Protein AF-A0A433QXX7-F1 (afdb_monomer_lite)

Structure (mmCIF, N/CA/C/O backbone):
data_AF-A0A433QXX7-F1
#
_entry.id   AF-A0A433QXX7-F1
#
loop_
_atom_site.group_PDB
_atom_site.id
_atom_site.type_symbol
_atom_site.label_atom_id
_atom_site.label_alt_id
_atom_site.label_comp_id
_atom_site.label_asym_id
_atom_site.label_entity_id
_atom_site.label_seq_id
_atom_site.pdbx_PDB_ins_code
_atom_site.Cartn_x
_atom_site.Cartn_y
_atom_site.Cartn_z
_atom_site.occupancy
_atom_site.B_iso_or_equiv
_atom_site.auth_seq_id
_atom_site.auth_comp_id
_atom_site.auth_asym_id
_atom_site.auth_atom_id
_atom_site.pdbx_PDB_model_num
ATOM 1 N N . MET A 1 1 ? -5.636 18.207 8.999 1.00 47.56 1 MET A N 1
ATOM 2 C CA . MET A 1 1 ? -6.055 16.791 9.077 1.00 47.56 1 MET A CA 1
ATOM 3 C C . MET A 1 1 ? -5.332 15.996 10.177 1.00 47.56 1 MET A C 1
ATOM 5 O O . MET A 1 1 ? -5.899 15.039 10.666 1.00 47.56 1 MET A O 1
ATOM 9 N N . VAL A 1 2 ? -4.134 16.392 10.639 1.00 36.91 2 VAL A N 1
ATOM 10 C CA . VAL A 1 2 ? -3.389 15.651 11.690 1.00 36.91 2 VAL A CA 1
ATOM 11 C C . VAL A 1 2 ? -3.788 16.034 13.131 1.00 36.91 2 VAL A C 1
ATOM 13 O O . VAL A 1 2 ? -3.535 15.276 14.056 1.00 36.91 2 VAL A O 1
ATOM 16 N N . GLU A 1 3 ? -4.455 17.170 13.348 1.00 38.91 3 GLU A N 1
ATOM 17 C CA . GLU A 1 3 ? -4.686 17.689 14.711 1.00 38.91 3 GLU A CA 1
ATOM 18 C C . GLU A 1 3 ? -5.950 17.171 15.416 1.00 38.91 3 GLU A C 1
ATOM 20 O O . GLU A 1 3 ? -6.045 17.297 16.630 1.00 38.91 3 GLU A O 1
ATOM 25 N N . ARG A 1 4 ? -6.907 16.549 14.711 1.00 45.91 4 ARG A N 1
ATOM 26 C CA . ARG A 1 4 ? -8.175 16.092 15.327 1.00 45.91 4 ARG A CA 1
ATOM 27 C C . ARG A 1 4 ? -8.132 14.691 15.937 1.00 45.91 4 ARG A C 1
ATOM 29 O O . ARG A 1 4 ? -9.049 14.323 16.653 1.00 45.91 4 ARG A O 1
ATOM 36 N N . VAL A 1 5 ? -7.055 13.940 15.718 1.00 47.44 5 VAL A N 1
ATOM 37 C CA . VAL A 1 5 ? -6.881 12.589 16.288 1.00 47.44 5 VAL A CA 1
ATOM 38 C C . VAL A 1 5 ? -6.444 12.642 17.767 1.00 47.44 5 VAL A C 1
ATOM 40 O O . VAL A 1 5 ? -6.391 11.621 18.440 1.00 47.44 5 VAL A O 1
ATOM 43 N N . LEU A 1 6 ? -6.148 13.827 18.315 1.00 44.09 6 LEU A N 1
ATOM 44 C CA . LEU A 1 6 ? -5.537 13.967 19.644 1.00 44.09 6 LEU A CA 1
ATOM 45 C C . LEU A 1 6 ? -6.517 13.933 20.831 1.00 44.09 6 LEU A C 1
ATOM 47 O O . LEU A 1 6 ? -6.056 13.858 21.968 1.00 44.09 6 LEU A O 1
ATOM 51 N N . GLU A 1 7 ? -7.835 13.948 20.609 1.00 51.97 7 GLU A N 1
ATOM 52 C CA . GLU A 1 7 ? -8.819 13.907 21.709 1.00 51.97 7 GLU A CA 1
ATOM 53 C C . GLU A 1 7 ? -9.201 12.476 22.146 1.00 51.97 7 GLU A C 1
ATOM 55 O O . GLU A 1 7 ? -9.733 12.299 23.238 1.00 51.97 7 GLU A O 1
ATOM 60 N N . ASN A 1 8 ? -8.833 11.442 21.374 1.00 47.50 8 ASN A N 1
ATOM 61 C CA . ASN A 1 8 ? -8.987 10.027 21.738 1.00 47.50 8 ASN A CA 1
ATOM 62 C C . ASN A 1 8 ? -7.603 9.380 21.958 1.00 47.50 8 ASN A C 1
ATOM 64 O O . ASN A 1 8 ? -7.016 8.777 21.062 1.00 47.50 8 ASN A O 1
ATOM 68 N N . GLN A 1 9 ? -7.067 9.506 23.177 1.00 52.12 9 GLN A N 1
ATOM 69 C CA . GLN A 1 9 ? -5.694 9.142 23.588 1.00 52.12 9 GLN A CA 1
ATOM 70 C C . GLN A 1 9 ? -5.251 7.667 23.395 1.00 52.12 9 GLN A C 1
ATOM 72 O O . GLN A 1 9 ? -4.141 7.322 23.797 1.00 52.12 9 GLN A O 1
ATOM 77 N N . LEU A 1 10 ? -6.057 6.785 22.791 1.00 56.94 10 LEU A N 1
ATOM 78 C CA . LEU A 1 10 ? -5.746 5.351 22.643 1.00 56.94 10 LEU A CA 1
ATOM 79 C C . LEU A 1 10 ? -5.717 4.838 21.195 1.00 56.94 10 LEU A C 1
ATOM 81 O O . LEU A 1 10 ? -5.359 3.681 20.971 1.00 56.94 10 LEU A O 1
ATOM 85 N N . ALA A 1 11 ? -6.061 5.663 20.206 1.00 63.34 11 ALA A N 1
ATOM 86 C CA . ALA A 1 11 ? -6.162 5.217 18.822 1.00 63.34 11 ALA A CA 1
ATOM 87 C C . ALA A 1 11 ? -4.837 5.454 18.066 1.00 63.34 11 ALA A C 1
ATOM 89 O O . ALA A 1 11 ? -4.513 6.572 17.665 1.00 63.34 11 ALA A O 1
ATOM 90 N N . LEU A 1 12 ? -4.037 4.395 17.892 1.00 77.12 12 LEU A N 1
ATOM 91 C CA . LEU A 1 12 ? -2.769 4.448 17.157 1.00 77.12 12 LEU A CA 1
ATOM 92 C C . LEU A 1 12 ? -2.980 4.065 15.686 1.00 77.12 12 LEU A C 1
ATOM 94 O O . LEU A 1 12 ? -3.313 2.922 15.383 1.00 77.12 12 LEU A O 1
ATOM 98 N N . VAL A 1 13 ? -2.716 4.997 14.766 1.00 82.81 13 VAL A N 1
ATOM 99 C CA . VAL A 1 13 ? -2.573 4.683 13.334 1.00 82.81 13 VAL A CA 1
ATOM 100 C C . VAL A 1 13 ? -1.115 4.373 13.033 1.00 82.81 13 VAL A C 1
ATOM 102 O O . VAL A 1 13 ? -0.235 5.187 13.323 1.00 82.81 13 VAL A O 1
ATOM 105 N N . ILE A 1 14 ? -0.866 3.235 12.389 1.00 87.94 14 ILE A N 1
ATOM 106 C CA . ILE A 1 14 ? 0.451 2.870 11.865 1.00 87.94 14 ILE A CA 1
ATOM 107 C C . ILE A 1 14 ? 0.378 2.872 10.341 1.00 87.94 14 ILE A C 1
ATOM 109 O O . ILE A 1 14 ? -0.516 2.272 9.749 1.00 87.94 14 ILE A O 1
ATOM 113 N N . TYR A 1 15 ? 1.329 3.549 9.704 1.00 90.44 15 TYR A N 1
ATOM 114 C CA . TYR A 1 15 ? 1.433 3.611 8.250 1.00 90.44 15 TYR A CA 1
ATOM 115 C C . TYR A 1 15 ? 2.612 2.762 7.790 1.00 90.44 15 TYR A C 1
ATOM 117 O O . TYR A 1 15 ? 3.753 3.050 8.153 1.00 90.44 15 TYR A O 1
ATOM 125 N N . TYR A 1 16 ? 2.333 1.765 6.955 1.00 94.19 16 TYR A N 1
ATOM 126 C CA . TYR A 1 16 ? 3.345 0.956 6.284 1.00 94.19 16 TYR A CA 1
ATOM 127 C C . TYR A 1 16 ? 3.474 1.397 4.829 1.00 94.19 16 TYR A C 1
ATOM 129 O O . TYR A 1 16 ? 2.492 1.419 4.085 1.00 94.19 16 TYR A O 1
ATOM 137 N N . CYS A 1 17 ? 4.688 1.744 4.417 1.00 95.06 17 CYS A N 1
ATOM 138 C CA . CYS A 1 17 ? 4.998 2.133 3.048 1.00 95.06 17 CYS A CA 1
ATOM 139 C C . CYS A 1 17 ? 5.834 1.041 2.387 1.00 95.06 17 CYS A C 1
ATOM 141 O O . CYS A 1 17 ? 6.902 0.700 2.885 1.00 95.06 17 CYS A O 1
ATOM 143 N N . PHE A 1 18 ? 5.349 0.517 1.262 1.00 96.88 18 PHE A N 1
ATOM 144 C CA . PHE A 1 18 ? 6.007 -0.536 0.492 1.00 96.88 18 PHE A CA 1
ATOM 145 C C . PHE A 1 18 ? 6.534 0.046 -0.825 1.00 96.88 18 PHE A C 1
ATOM 147 O O . PHE A 1 18 ? 5.727 0.316 -1.721 1.00 96.88 18 PHE A O 1
ATOM 154 N N . PRO A 1 19 ? 7.852 0.269 -0.957 1.00 96.88 19 PRO A N 1
ATOM 155 C CA . PRO A 1 19 ? 8.447 0.708 -2.212 1.00 96.88 19 PRO A CA 1
ATOM 156 C C . PRO A 1 19 ? 8.196 -0.311 -3.330 1.00 96.88 19 PRO A C 1
ATOM 158 O O . PRO A 1 19 ? 8.207 -1.521 -3.095 1.00 96.88 19 PRO A O 1
ATOM 161 N N . CYS A 1 20 ? 7.999 0.166 -4.561 1.00 96.19 20 CYS A N 1
ATOM 162 C CA . CYS A 1 20 ? 7.820 -0.686 -5.735 1.00 96.19 20 CYS A CA 1
ATOM 163 C C . CYS A 1 20 ? 8.287 0.038 -7.001 1.00 96.19 20 CYS A C 1
ATOM 165 O O . CYS A 1 20 ? 7.885 1.169 -7.258 1.00 96.19 20 CYS A O 1
ATOM 167 N N . ASN A 1 21 ? 9.095 -0.626 -7.831 1.00 96.12 21 ASN A N 1
ATOM 168 C CA . ASN A 1 21 ? 9.668 -0.008 -9.032 1.00 96.12 21 ASN A CA 1
ATOM 169 C C . ASN A 1 21 ? 8.898 -0.313 -10.332 1.00 96.12 21 ASN A C 1
ATOM 171 O O . ASN A 1 21 ? 9.359 0.010 -11.423 1.00 96.12 21 ASN A O 1
ATOM 175 N N . LYS A 1 22 ? 7.729 -0.960 -10.255 1.00 92.31 22 LYS A N 1
ATOM 176 C CA . LYS A 1 22 ? 6.978 -1.414 -11.444 1.00 92.31 22 LYS A CA 1
ATOM 177 C C . LYS A 1 22 ? 6.242 -0.296 -12.186 1.00 92.31 22 LYS A C 1
ATOM 179 O O . LYS A 1 22 ? 5.720 -0.526 -13.273 1.00 92.31 22 LYS A O 1
ATOM 184 N N . PHE A 1 23 ? 6.207 0.911 -11.628 1.00 92.94 23 PHE A N 1
ATOM 185 C CA . PHE A 1 23 ? 5.431 2.030 -12.155 1.00 92.94 23 PHE A CA 1
ATOM 186 C C . PHE A 1 23 ? 6.362 3.148 -12.624 1.00 92.94 23 PHE A C 1
ATOM 188 O O . PHE A 1 23 ? 6.791 3.991 -11.837 1.00 92.94 23 PHE A O 1
ATOM 195 N N . GLY A 1 24 ? 6.702 3.127 -13.916 1.00 90.88 24 GLY A N 1
ATOM 196 C CA . GLY A 1 24 ? 7.531 4.158 -14.549 1.00 90.88 24 GLY A CA 1
ATOM 197 C C . GLY A 1 24 ? 8.997 4.178 -14.106 1.00 90.88 24 GLY A C 1
ATOM 198 O O . GLY A 1 24 ? 9.680 5.157 -14.374 1.00 90.88 24 GLY A O 1
ATOM 199 N N . ASN A 1 25 ? 9.490 3.128 -13.437 1.00 91.56 25 ASN A N 1
ATOM 200 C CA . ASN A 1 25 ? 10.819 3.095 -12.815 1.00 91.56 25 ASN A CA 1
ATOM 201 C C . ASN A 1 25 ? 11.058 4.241 -11.806 1.00 91.56 25 ASN A C 1
ATOM 203 O O . ASN A 1 25 ? 12.164 4.771 -11.715 1.00 91.56 25 ASN A O 1
ATOM 207 N N . HIS A 1 26 ? 10.017 4.658 -11.076 1.00 91.06 26 HIS A N 1
ATOM 208 C CA . HIS A 1 26 ? 10.096 5.769 -10.118 1.00 91.06 26 HIS A CA 1
ATOM 209 C C . HIS A 1 26 ? 10.743 5.401 -8.768 1.00 91.06 26 HIS A C 1
ATOM 211 O O . HIS A 1 26 ? 10.910 6.285 -7.937 1.00 91.06 26 HIS A O 1
ATOM 217 N N . GLU A 1 27 ? 11.124 4.139 -8.551 1.00 93.38 27 GLU A N 1
ATOM 218 C CA . GLU A 1 27 ? 11.771 3.664 -7.319 1.00 93.38 27 GLU A CA 1
ATOM 219 C C . GLU A 1 27 ? 12.979 2.739 -7.620 1.00 93.38 27 GLU A C 1
ATOM 221 O O . GLU A 1 27 ? 13.006 1.557 -7.238 1.00 93.38 27 GLU A O 1
ATOM 226 N N . PRO A 1 28 ? 13.976 3.223 -8.392 1.00 95.44 28 PRO A N 1
ATOM 227 C CA . PRO A 1 28 ? 15.042 2.376 -8.924 1.00 95.44 28 PRO A CA 1
ATOM 228 C C . PRO A 1 28 ? 16.050 1.929 -7.860 1.00 95.44 28 PRO A C 1
ATOM 230 O O . PRO A 1 28 ? 16.681 0.888 -8.041 1.00 95.44 28 PRO A O 1
ATOM 233 N N . GLY A 1 29 ? 16.177 2.677 -6.761 1.00 95.88 29 GLY A N 1
ATOM 234 C CA . GLY A 1 29 ? 17.196 2.455 -5.737 1.00 95.88 29 GLY A CA 1
ATOM 235 C C . GLY A 1 29 ? 17.041 1.158 -4.936 1.00 95.88 29 GLY A C 1
ATOM 236 O O . GLY A 1 29 ? 16.010 0.473 -4.989 1.00 95.88 29 GLY A O 1
ATOM 237 N N . SER A 1 30 ? 18.086 0.808 -4.190 1.00 97.25 30 SER A N 1
ATOM 238 C CA . SER A 1 30 ? 18.083 -0.281 -3.206 1.00 97.25 30 SER A CA 1
ATOM 239 C C . SER A 1 30 ? 17.284 0.089 -1.948 1.00 97.25 30 SER A C 1
ATOM 241 O O . SER A 1 30 ? 16.965 1.257 -1.718 1.00 97.25 30 SER A O 1
ATOM 243 N N . ASN A 1 31 ? 16.979 -0.894 -1.095 1.00 96.75 31 ASN A N 1
ATOM 244 C CA . ASN A 1 31 ? 16.278 -0.644 0.172 1.00 96.75 31 ASN A CA 1
ATOM 245 C C . ASN A 1 31 ? 17.043 0.360 1.057 1.00 96.75 31 ASN A C 1
ATOM 247 O O . ASN A 1 31 ? 16.440 1.235 1.679 1.00 96.75 31 ASN A O 1
ATOM 251 N N . GLU A 1 32 ? 18.374 0.281 1.078 1.00 96.12 32 GLU A N 1
ATOM 252 C CA . GLU A 1 32 ? 19.250 1.182 1.830 1.00 96.12 32 GLU A CA 1
ATOM 253 C C . GLU A 1 32 ? 19.217 2.611 1.277 1.00 96.12 32 GLU A C 1
ATOM 255 O O . GLU A 1 32 ? 19.126 3.574 2.047 1.00 96.12 32 GLU A O 1
ATOM 260 N N . GLU A 1 33 ? 19.256 2.762 -0.049 1.00 96.44 33 GLU A N 1
ATOM 261 C CA . GLU A 1 33 ? 19.185 4.063 -0.722 1.00 96.44 33 GLU A CA 1
ATOM 262 C C . GLU A 1 33 ? 17.836 4.741 -0.467 1.00 96.44 33 GLU A C 1
ATOM 264 O O . GLU A 1 33 ? 17.793 5.916 -0.090 1.00 96.44 33 GLU A O 1
ATOM 269 N N . ILE A 1 34 ? 16.741 3.983 -0.578 1.00 94.94 34 ILE A N 1
ATOM 270 C CA . ILE A 1 34 ? 15.377 4.450 -0.303 1.00 94.94 34 ILE A CA 1
ATOM 271 C C . ILE A 1 34 ? 15.255 4.891 1.156 1.00 94.94 34 ILE A C 1
ATOM 273 O O . ILE A 1 34 ? 14.815 6.006 1.441 1.00 94.94 34 ILE A O 1
ATOM 277 N N . LYS A 1 35 ? 15.704 4.057 2.100 1.00 92.25 35 LYS A N 1
ATOM 278 C CA . LYS A 1 35 ? 15.676 4.380 3.533 1.00 92.25 35 LYS A CA 1
ATOM 279 C C . LYS A 1 35 ? 16.462 5.656 3.843 1.00 92.25 35 LYS A C 1
ATOM 281 O O . LYS A 1 35 ? 15.993 6.503 4.603 1.00 92.25 35 LYS A O 1
ATOM 286 N N . THR A 1 36 ? 17.630 5.817 3.224 1.00 93.38 36 THR A N 1
ATOM 287 C CA . THR A 1 36 ? 18.488 7.001 3.384 1.00 93.38 36 THR A CA 1
ATOM 288 C C . THR A 1 36 ? 17.833 8.250 2.804 1.00 93.38 36 THR A C 1
ATOM 290 O O . THR A 1 36 ? 17.897 9.327 3.400 1.00 93.38 36 THR A O 1
ATOM 293 N N . PHE A 1 37 ? 17.180 8.124 1.650 1.00 92.12 37 PHE A N 1
ATOM 294 C CA . PHE A 1 37 ? 16.439 9.211 1.027 1.00 92.12 37 PHE A CA 1
ATOM 295 C C . PHE A 1 37 ? 15.270 9.670 1.907 1.00 92.12 37 PHE A C 1
ATOM 297 O O . PHE A 1 37 ? 15.157 10.859 2.207 1.00 92.12 37 PHE A O 1
ATOM 304 N N . VAL A 1 38 ? 14.454 8.729 2.388 1.00 91.44 38 VAL A N 1
ATOM 305 C CA . VAL A 1 38 ? 13.250 9.000 3.189 1.00 91.44 38 VAL A CA 1
ATOM 306 C C . VAL A 1 38 ? 13.588 9.595 4.559 1.00 91.44 38 VAL A C 1
ATOM 308 O O . VAL A 1 38 ? 12.863 10.466 5.042 1.00 91.44 38 VAL A O 1
ATOM 311 N N . ALA A 1 39 ? 14.719 9.210 5.163 1.00 89.88 39 ALA A N 1
ATOM 312 C CA . ALA A 1 39 ? 15.172 9.743 6.452 1.00 89.88 39 ALA A CA 1
ATOM 313 C C . ALA A 1 39 ? 15.302 11.280 6.468 1.00 89.88 39 ALA A C 1
ATOM 315 O O . ALA A 1 39 ? 15.112 11.908 7.509 1.00 89.88 39 ALA A O 1
ATOM 316 N N . LYS A 1 40 ? 15.548 11.906 5.309 1.00 93.06 40 LYS A N 1
ATOM 317 C CA . LYS A 1 40 ? 15.650 13.369 5.160 1.00 93.06 40 LYS A CA 1
ATOM 318 C C . LYS A 1 40 ? 14.324 14.098 5.401 1.00 93.06 40 LYS A C 1
ATOM 320 O O . LYS A 1 40 ? 14.330 15.292 5.676 1.00 93.06 40 LYS A O 1
ATOM 325 N N . TYR A 1 41 ? 13.199 13.393 5.298 1.00 87.94 41 TYR A N 1
ATOM 326 C CA . TYR A 1 41 ? 11.852 13.965 5.368 1.00 87.94 41 TYR A CA 1
ATOM 327 C C . TYR A 1 41 ? 11.177 13.772 6.733 1.00 87.94 41 TYR A C 1
ATOM 329 O O . TYR A 1 41 ? 10.008 14.121 6.883 1.00 87.94 41 TYR A O 1
ATOM 337 N N . ASN A 1 42 ? 11.893 13.218 7.722 1.00 84.88 42 ASN A N 1
ATOM 338 C CA . ASN A 1 42 ? 11.407 12.983 9.087 1.00 84.88 42 ASN A CA 1
ATOM 339 C C . ASN A 1 42 ? 10.006 12.332 9.130 1.00 84.88 42 ASN A C 1
ATOM 341 O O . ASN A 1 42 ? 9.111 12.756 9.868 1.00 84.88 42 ASN A O 1
ATOM 345 N N . THR A 1 43 ? 9.788 11.331 8.270 1.00 80.69 43 THR A N 1
ATOM 346 C CA . THR A 1 43 ? 8.474 10.709 8.082 1.00 80.69 43 THR A CA 1
ATOM 347 C C . THR A 1 43 ? 8.103 9.842 9.279 1.00 80.69 43 THR A C 1
ATOM 349 O O . THR A 1 43 ? 8.922 9.056 9.747 1.00 80.69 43 THR A O 1
ATOM 352 N N . LYS A 1 44 ? 6.838 9.888 9.710 1.00 81.38 44 LYS A N 1
ATOM 353 C CA . LYS A 1 44 ? 6.297 8.966 10.730 1.00 81.38 44 LYS A CA 1
ATOM 354 C C . LYS A 1 44 ? 5.928 7.584 10.173 1.00 81.38 44 LYS A C 1
ATOM 356 O O . LYS A 1 44 ? 5.413 6.745 10.904 1.00 81.38 44 LYS A O 1
ATOM 361 N N . PHE A 1 45 ? 6.121 7.375 8.875 1.00 86.06 45 PHE A N 1
ATOM 362 C CA . PHE A 1 45 ? 5.756 6.143 8.194 1.00 86.06 45 PHE A CA 1
ATOM 363 C C . PHE A 1 45 ? 6.853 5.095 8.350 1.00 86.06 45 PHE A C 1
ATOM 365 O O . PHE A 1 45 ? 8.042 5.408 8.259 1.00 86.06 45 PHE A O 1
ATOM 372 N N . GLN A 1 46 ? 6.451 3.844 8.544 1.00 90.62 46 GLN A N 1
ATOM 373 C CA . GLN A 1 46 ? 7.368 2.721 8.530 1.00 90.62 46 GLN A CA 1
ATOM 374 C C . GLN A 1 46 ? 7.653 2.338 7.079 1.00 90.62 46 GLN A C 1
ATOM 376 O O . GLN A 1 46 ? 6.795 1.793 6.383 1.00 90.62 46 GLN A O 1
ATOM 381 N N . MET A 1 47 ? 8.861 2.654 6.618 1.00 92.88 47 MET A N 1
ATOM 382 C CA . MET A 1 47 ? 9.329 2.239 5.301 1.00 92.88 47 MET A CA 1
ATOM 383 C C . MET A 1 47 ? 9.753 0.769 5.342 1.00 92.88 47 MET A C 1
ATOM 385 O O . MET A 1 47 ? 10.585 0.388 6.167 1.00 92.88 47 MET A O 1
ATOM 389 N N . MET A 1 48 ? 9.154 -0.037 4.472 1.00 96.25 48 MET A N 1
ATOM 390 C CA . MET A 1 48 ? 9.401 -1.471 4.334 1.00 96.25 48 MET A CA 1
ATOM 391 C C . MET A 1 48 ? 10.399 -1.741 3.203 1.00 96.25 48 MET A C 1
ATOM 393 O O . MET A 1 48 ? 10.758 -0.836 2.447 1.00 96.25 48 MET A O 1
ATOM 397 N N . ASP A 1 49 ? 10.814 -2.998 3.062 1.00 96.56 49 ASP A N 1
ATOM 398 C CA . ASP A 1 49 ? 11.601 -3.431 1.910 1.00 96.56 49 ASP A CA 1
ATOM 399 C C . ASP A 1 49 ? 10.789 -3.347 0.613 1.00 96.56 49 ASP A C 1
ATOM 401 O O . ASP A 1 49 ? 9.560 -3.486 0.602 1.00 96.56 49 ASP A O 1
ATOM 405 N N . LYS A 1 50 ? 11.495 -3.124 -0.498 1.00 97.38 50 LYS A N 1
ATOM 406 C CA . LYS A 1 50 ? 10.912 -3.073 -1.835 1.00 97.38 50 LYS A CA 1
ATOM 407 C C . LYS A 1 50 ? 10.302 -4.421 -2.207 1.00 97.38 50 LYS A C 1
ATOM 409 O O . LYS A 1 50 ? 10.948 -5.460 -2.080 1.00 97.38 50 LYS A O 1
ATOM 414 N N . ILE A 1 51 ? 9.079 -4.386 -2.726 1.00 97.69 51 ILE A N 1
ATOM 415 C CA . ILE A 1 51 ? 8.336 -5.574 -3.153 1.00 97.69 51 ILE A CA 1
ATOM 416 C C . ILE A 1 51 ? 7.658 -5.359 -4.507 1.00 97.69 51 ILE A C 1
ATOM 418 O O . ILE A 1 51 ? 7.416 -4.231 -4.943 1.00 97.69 51 ILE A O 1
ATOM 422 N N . ASP A 1 52 ? 7.308 -6.467 -5.155 1.00 97.38 52 ASP A N 1
ATOM 423 C CA . ASP A 1 52 ? 6.416 -6.469 -6.309 1.00 97.38 52 ASP A CA 1
ATOM 424 C C . ASP A 1 52 ? 4.962 -6.555 -5.820 1.00 97.38 52 ASP A C 1
ATOM 426 O O . ASP A 1 52 ? 4.625 -7.366 -4.958 1.00 97.38 52 ASP A O 1
ATOM 430 N N . VAL A 1 53 ? 4.095 -5.704 -6.369 1.00 97.00 53 VAL A N 1
ATOM 431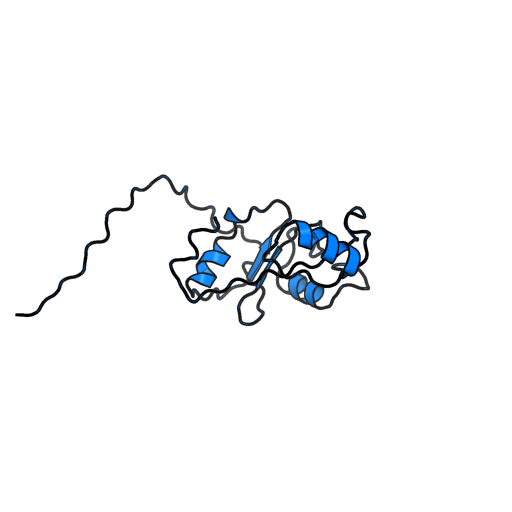 C CA . VAL A 1 53 ? 2.669 -5.603 -5.985 1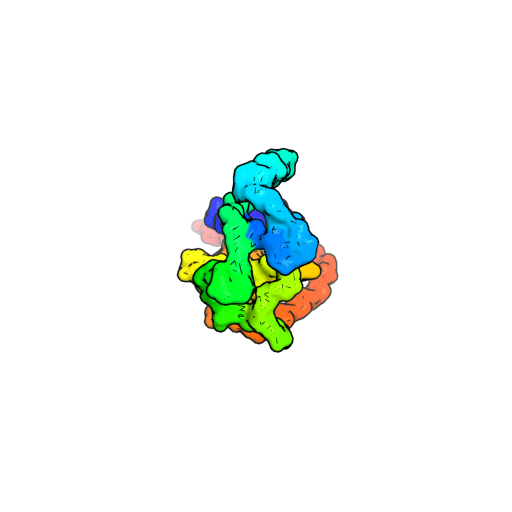.00 97.00 53 VAL A CA 1
ATOM 432 C C . VAL A 1 53 ? 1.717 -6.151 -7.053 1.00 97.00 53 VAL A C 1
ATOM 434 O O . VAL A 1 53 ? 0.501 -6.119 -6.901 1.00 97.00 53 VAL A O 1
ATOM 437 N N . ASP A 1 54 ? 2.282 -6.613 -8.166 1.00 95.94 54 ASP A N 1
ATOM 438 C CA . ASP A 1 54 ? 1.602 -7.219 -9.305 1.00 95.94 54 ASP A CA 1
ATOM 439 C C . ASP A 1 54 ? 2.573 -8.162 -10.033 1.00 95.94 54 ASP A C 1
ATOM 441 O O . ASP A 1 54 ? 3.793 -8.092 -9.855 1.00 95.94 54 ASP A O 1
ATOM 445 N N . GLY A 1 55 ? 2.030 -9.009 -10.910 1.00 94.75 55 GLY A N 1
ATOM 446 C CA . GLY A 1 55 ? 2.801 -9.950 -11.722 1.00 94.75 55 GLY A CA 1
ATOM 447 C C . GLY A 1 55 ? 3.097 -11.272 -11.011 1.00 94.75 55 GLY A C 1
ATOM 448 O O . GLY A 1 55 ? 2.591 -11.545 -9.929 1.00 94.75 55 GLY A O 1
ATOM 449 N N . SER A 1 56 ? 3.917 -12.119 -11.640 1.00 95.31 56 SER A N 1
ATOM 450 C CA . SER A 1 56 ? 4.197 -13.483 -11.159 1.00 95.31 56 SER A CA 1
ATOM 451 C C . SER A 1 56 ? 4.945 -13.539 -9.825 1.00 95.31 56 SER A C 1
ATOM 453 O O . SER A 1 56 ? 4.877 -14.549 -9.136 1.00 95.31 56 SER A O 1
ATOM 455 N N . ASN A 1 57 ? 5.664 -12.468 -9.484 1.00 95.94 57 ASN A N 1
ATOM 456 C CA . ASN A 1 57 ? 6.461 -12.356 -8.261 1.00 95.94 57 ASN A CA 1
ATOM 457 C C . ASN A 1 57 ? 5.777 -11.462 -7.219 1.00 95.94 57 ASN A C 1
ATOM 459 O O . ASN A 1 57 ? 6.440 -10.968 -6.309 1.00 95.94 57 ASN A O 1
ATOM 463 N N . GLU A 1 58 ? 4.476 -11.203 -7.382 1.00 97.56 58 GLU A N 1
ATOM 464 C CA . GLU A 1 58 ? 3.708 -10.408 -6.436 1.00 97.56 58 GLU A CA 1
ATOM 465 C C . GLU A 1 58 ? 3.869 -10.937 -5.004 1.00 97.56 58 GLU A C 1
ATOM 467 O O . GLU A 1 58 ? 3.771 -12.135 -4.731 1.00 97.56 58 GLU A O 1
ATOM 472 N N . HIS A 1 59 ? 4.066 -10.013 -4.068 1.00 98.19 59 HIS A N 1
ATOM 473 C CA . HIS A 1 59 ? 4.133 -10.336 -2.658 1.00 98.19 59 HIS A CA 1
ATOM 474 C C . HIS A 1 59 ? 2.759 -10.799 -2.124 1.00 98.19 59 HIS A C 1
ATOM 476 O O . HIS A 1 59 ? 1.764 -10.098 -2.339 1.00 98.19 59 HIS A O 1
ATOM 482 N N . PRO A 1 60 ? 2.679 -11.886 -1.323 1.00 97.44 60 PRO A N 1
ATOM 483 C CA . PRO A 1 60 ? 1.409 -12.450 -0.844 1.00 97.44 60 PRO A CA 1
ATOM 484 C C . PRO A 1 60 ? 0.482 -11.461 -0.127 1.00 97.44 60 PRO A C 1
ATOM 486 O O . PRO A 1 60 ? -0.738 -11.588 -0.201 1.00 97.44 60 PRO A O 1
ATOM 489 N N . LEU A 1 61 ? 1.049 -10.448 0.540 1.00 96.19 61 LEU A N 1
ATOM 490 C CA . LEU A 1 61 ? 0.277 -9.346 1.125 1.00 96.19 61 LEU A CA 1
ATOM 491 C C . LEU A 1 61 ? -0.607 -8.651 0.079 1.00 96.19 61 LEU A C 1
ATOM 493 O O . LEU A 1 61 ? -1.792 -8.454 0.325 1.00 96.19 61 LEU A O 1
ATOM 497 N N . TYR A 1 62 ? -0.051 -8.276 -1.074 1.00 95.94 62 TYR A N 1
ATOM 498 C CA . TYR A 1 62 ? -0.810 -7.578 -2.111 1.00 95.94 62 TYR A CA 1
ATOM 499 C C . TYR A 1 62 ? -1.780 -8.517 -2.833 1.00 95.94 62 TYR A C 1
ATOM 501 O O . TYR A 1 62 ? -2.898 -8.099 -3.136 1.00 95.94 62 TYR A O 1
ATOM 509 N N . THR A 1 63 ? -1.445 -9.807 -2.963 1.00 95.25 63 THR A N 1
ATOM 510 C CA . THR A 1 63 ? -2.406 -10.826 -3.409 1.00 95.25 63 THR A CA 1
ATOM 511 C C . THR A 1 63 ? -3.618 -10.881 -2.477 1.00 95.25 63 THR A C 1
ATOM 513 O O . THR A 1 63 ? -4.757 -10.811 -2.940 1.00 95.25 63 THR A O 1
ATOM 516 N N . TYR A 1 64 ? -3.394 -10.935 -1.159 1.00 95.25 64 TYR A N 1
ATOM 517 C CA . TYR A 1 64 ? -4.466 -10.919 -0.164 1.00 95.25 64 TYR A CA 1
ATOM 518 C C . TYR A 1 64 ? -5.288 -9.627 -0.241 1.00 95.25 64 TYR A C 1
ATOM 520 O O . TYR A 1 64 ? -6.504 -9.696 -0.420 1.00 95.25 64 TYR A O 1
ATOM 528 N N . LEU A 1 65 ? -4.644 -8.457 -0.203 1.00 94.69 65 LEU A N 1
ATOM 529 C CA . LEU A 1 65 ? -5.323 -7.157 -0.248 1.00 94.69 65 LEU A CA 1
ATOM 530 C C . LEU A 1 65 ? -6.203 -6.996 -1.496 1.00 94.69 65 LEU A C 1
ATOM 532 O O . LEU A 1 65 ? -7.358 -6.597 -1.373 1.00 94.69 65 LEU A O 1
ATOM 536 N N . LYS A 1 66 ? -5.694 -7.345 -2.686 1.00 93.44 66 LYS A N 1
ATOM 537 C CA . LYS A 1 66 ? -6.462 -7.276 -3.943 1.00 93.44 66 LYS A CA 1
ATOM 538 C C . LYS A 1 66 ? -7.602 -8.293 -3.990 1.00 93.44 66 LYS A C 1
ATOM 540 O O . LYS A 1 66 ? -8.635 -7.999 -4.581 1.00 93.44 66 LYS A O 1
ATOM 545 N N . SER A 1 67 ? -7.431 -9.465 -3.368 1.00 91.44 67 SER A N 1
ATOM 546 C CA . SER A 1 67 ? -8.489 -10.485 -3.298 1.00 91.44 67 SER A CA 1
ATOM 547 C C . SER A 1 67 ? -9.669 -10.059 -2.422 1.00 91.44 67 SER A C 1
ATOM 549 O O . SER A 1 67 ? -10.801 -10.422 -2.725 1.00 91.44 67 SER A O 1
ATOM 551 N N . GLN A 1 68 ? -9.400 -9.294 -1.355 1.00 90.38 68 GLN A N 1
ATOM 552 C CA . GLN A 1 68 ? -10.424 -8.778 -0.444 1.00 90.38 68 GLN A CA 1
ATOM 553 C C . GLN A 1 68 ? -11.039 -7.471 -0.951 1.00 90.38 68 GLN A C 1
ATOM 555 O O . GLN A 1 68 ? -12.211 -7.223 -0.712 1.00 90.38 68 GLN A O 1
ATOM 560 N N . LEU A 1 69 ? -10.255 -6.631 -1.635 1.00 88.88 69 LEU A N 1
ATOM 561 C CA . LEU A 1 69 ? -10.670 -5.314 -2.117 1.00 88.88 69 LEU A CA 1
ATOM 562 C C . LEU A 1 69 ? -10.359 -5.167 -3.606 1.00 88.88 69 LEU A C 1
ATOM 564 O O . LEU A 1 69 ? -9.274 -4.717 -4.019 1.00 88.88 69 LEU A O 1
ATOM 568 N N . ARG A 1 70 ? -11.355 -5.532 -4.411 1.00 85.56 70 ARG A N 1
ATOM 569 C CA . ARG A 1 70 ? -11.272 -5.497 -5.868 1.00 85.56 70 ARG A CA 1
ATOM 570 C C . ARG A 1 70 ? -11.108 -4.082 -6.405 1.00 85.56 70 ARG A C 1
ATOM 572 O O . ARG A 1 70 ? -11.464 -3.087 -5.774 1.00 85.56 70 ARG A O 1
ATOM 579 N N . GLY A 1 71 ? -10.494 -3.986 -7.578 1.00 77.06 71 GLY A N 1
ATOM 580 C CA . GLY A 1 71 ? -10.371 -2.710 -8.275 1.00 77.06 71 GLY A CA 1
ATOM 581 C C . GLY A 1 71 ? -11.638 -2.381 -9.065 1.00 77.06 71 GLY A C 1
ATOM 582 O O . GLY A 1 71 ? -12.486 -3.232 -9.301 1.00 77.06 71 GLY A O 1
ATOM 583 N N . THR A 1 72 ? -11.764 -1.136 -9.522 1.00 73.00 72 THR A N 1
ATOM 584 C CA . THR A 1 72 ? -12.955 -0.683 -10.264 1.00 73.00 72 THR A CA 1
ATOM 585 C C . THR A 1 72 ? -13.088 -1.283 -11.663 1.00 73.00 72 THR A C 1
ATOM 587 O O . THR A 1 72 ? -14.198 -1.405 -12.168 1.00 73.00 72 THR A O 1
ATOM 590 N N . LEU A 1 73 ? -11.969 -1.617 -12.314 1.00 76.50 73 LEU A N 1
ATOM 591 C CA . LEU A 1 73 ? -11.951 -2.228 -13.654 1.00 76.50 73 LEU A CA 1
ATOM 592 C C . LEU A 1 73 ? -11.154 -3.535 -13.673 1.00 76.50 73 LEU A C 1
ATOM 594 O O . LEU A 1 73 ? -11.555 -4.498 -14.315 1.00 76.50 73 LEU A O 1
ATOM 598 N N . ILE A 1 74 ? -10.008 -3.541 -12.992 1.00 84.44 74 ILE A N 1
ATOM 599 C CA . ILE A 1 74 ? -9.136 -4.699 -12.799 1.00 84.44 74 ILE A CA 1
ATOM 600 C C . ILE A 1 74 ? -8.600 -4.658 -11.374 1.00 84.44 74 ILE A C 1
ATOM 602 O O . ILE A 1 74 ? -8.410 -3.571 -10.823 1.00 84.44 74 ILE A O 1
ATOM 606 N N . ASP A 1 75 ? -8.293 -5.821 -10.811 1.00 87.62 75 ASP A N 1
ATOM 607 C CA . ASP A 1 75 ? -7.832 -5.903 -9.425 1.00 87.62 75 ASP A CA 1
ATOM 608 C C . ASP A 1 75 ? -6.398 -5.392 -9.240 1.00 87.62 75 ASP A C 1
ATOM 610 O O . ASP A 1 75 ? -6.068 -4.926 -8.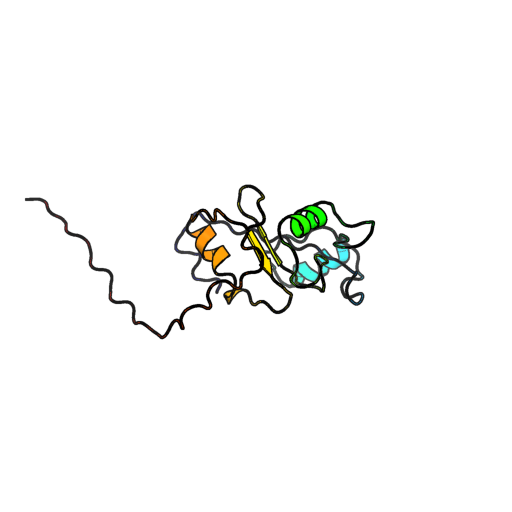151 1.00 87.62 75 ASP A O 1
ATOM 614 N N . ALA A 1 76 ? -5.581 -5.380 -10.299 1.00 92.50 76 ALA A N 1
ATOM 615 C CA . ALA A 1 76 ? -4.181 -4.945 -10.282 1.00 92.50 76 ALA A CA 1
ATOM 616 C C . ALA A 1 76 ? -3.962 -3.536 -9.693 1.00 92.50 76 ALA A C 1
ATOM 618 O O . ALA A 1 76 ? -4.826 -2.652 -9.784 1.00 92.50 76 ALA A O 1
ATOM 619 N N . ILE A 1 77 ? -2.787 -3.298 -9.103 1.00 94.38 77 ILE A N 1
ATOM 620 C CA . ILE A 1 77 ? -2.372 -1.969 -8.647 1.00 94.38 77 ILE A CA 1
ATOM 621 C C . ILE A 1 77 ? -1.988 -1.143 -9.876 1.00 94.38 77 ILE A C 1
ATOM 623 O O . ILE A 1 77 ? -1.025 -1.409 -10.581 1.00 94.38 77 ILE A O 1
ATOM 627 N N . ARG A 1 78 ? -2.770 -0.105 -10.174 1.00 90.62 78 ARG A N 1
ATOM 628 C CA . ARG A 1 78 ? -2.620 0.623 -11.444 1.00 90.62 78 ARG A CA 1
ATOM 629 C C . ARG A 1 78 ? -1.466 1.620 -11.451 1.00 90.62 78 ARG A C 1
ATOM 631 O O . ARG A 1 78 ? -1.019 2.008 -12.527 1.00 90.62 78 ARG A O 1
ATOM 638 N N . TRP A 1 79 ? -1.061 2.104 -10.278 1.00 93.69 79 TRP A N 1
ATOM 639 C CA . TRP A 1 79 ? -0.033 3.131 -10.141 1.00 93.69 79 TRP A CA 1
ATOM 640 C C . TRP A 1 79 ? 0.461 3.262 -8.694 1.00 93.69 79 TRP A C 1
ATOM 642 O O . TRP A 1 79 ? -0.190 2.792 -7.752 1.00 93.69 79 TRP A O 1
ATOM 652 N N . ASN A 1 80 ? 1.566 3.995 -8.536 1.00 93.00 80 ASN A N 1
ATOM 653 C CA . ASN A 1 80 ? 2.104 4.449 -7.253 1.00 93.00 80 ASN A CA 1
ATOM 654 C C . ASN A 1 80 ? 1.027 5.115 -6.377 1.00 93.00 80 ASN A C 1
ATOM 656 O O . ASN A 1 80 ? 0.122 5.774 -6.892 1.00 93.00 80 ASN A O 1
ATOM 660 N N . PHE A 1 81 ? 1.173 5.005 -5.054 1.00 92.12 81 PHE A N 1
ATOM 661 C CA . PHE A 1 81 ? 0.283 5.610 -4.049 1.00 92.12 81 PHE A CA 1
ATOM 662 C C . PHE A 1 81 ? -1.156 5.066 -4.020 1.00 92.12 81 PHE A C 1
ATOM 664 O O . PHE A 1 81 ? -2.075 5.767 -3.584 1.00 92.12 81 PHE A O 1
ATOM 671 N N . THR A 1 82 ? -1.362 3.816 -4.444 1.00 93.44 82 THR A N 1
ATOM 672 C CA . THR A 1 82 ? -2.562 3.051 -4.061 1.00 93.44 82 THR A CA 1
ATOM 673 C C . THR A 1 82 ? -2.500 2.743 -2.564 1.00 93.44 82 THR A C 1
ATOM 675 O O . THR A 1 82 ? -1.424 2.461 -2.040 1.00 93.44 82 THR A O 1
ATOM 678 N N . LYS A 1 83 ? -3.631 2.841 -1.862 1.00 92.38 83 LYS A N 1
ATOM 679 C CA . LYS A 1 83 ? -3.683 2.827 -0.393 1.00 92.38 83 LYS A CA 1
ATOM 680 C C . LYS A 1 83 ? -4.749 1.848 0.076 1.00 92.38 83 LYS A C 1
ATOM 682 O O . LYS A 1 83 ? -5.782 1.703 -0.576 1.00 92.38 83 LYS A O 1
ATOM 687 N N . PHE A 1 84 ? -4.505 1.216 1.215 1.00 92.94 84 PHE A N 1
ATOM 688 C CA . PHE A 1 84 ? -5.441 0.301 1.856 1.00 92.94 84 PHE A CA 1
ATOM 689 C C . PHE A 1 84 ? -5.599 0.692 3.320 1.00 92.94 84 PHE A C 1
ATOM 691 O O . PHE A 1 84 ? -4.610 0.987 3.989 1.00 92.94 84 PHE A O 1
ATOM 698 N N . ILE A 1 85 ? -6.834 0.676 3.811 1.00 91.50 85 ILE A N 1
ATOM 699 C CA . ILE A 1 85 ? -7.122 0.683 5.245 1.00 91.50 85 ILE A CA 1
ATOM 700 C C . ILE A 1 85 ? -7.309 -0.767 5.668 1.00 91.50 85 ILE A C 1
ATOM 702 O O . ILE A 1 85 ? -8.106 -1.489 5.068 1.00 91.50 85 ILE A O 1
ATOM 706 N N . VAL A 1 86 ? -6.577 -1.174 6.698 1.00 89.44 86 VAL A N 1
ATOM 707 C CA . VAL A 1 86 ? -6.660 -2.502 7.306 1.00 89.44 86 VAL A CA 1
ATOM 708 C C . VAL A 1 86 ? -6.961 -2.306 8.785 1.00 89.44 86 VAL A C 1
ATOM 710 O O . VAL A 1 86 ? -6.348 -1.451 9.426 1.00 89.44 86 VAL A O 1
ATOM 713 N N . ASP A 1 87 ? -7.931 -3.047 9.311 1.00 87.25 87 ASP A N 1
ATOM 714 C CA . ASP A 1 87 ? -8.294 -2.964 10.723 1.00 87.25 87 ASP A CA 1
ATOM 715 C C . ASP A 1 87 ? -7.279 -3.689 11.633 1.00 87.25 87 ASP A C 1
ATOM 717 O O . ASP A 1 87 ? -6.340 -4.354 11.186 1.00 87.25 87 ASP A O 1
ATOM 721 N N . ARG A 1 88 ? -7.495 -3.599 12.949 1.00 85.38 88 ARG A N 1
ATOM 722 C CA . ARG A 1 88 ? -6.668 -4.268 13.972 1.00 85.38 88 ARG A CA 1
ATOM 723 C C . ARG A 1 88 ? -6.660 -5.801 13.896 1.00 85.38 88 ARG A C 1
ATOM 725 O O . ARG A 1 88 ? -5.819 -6.419 14.539 1.00 85.38 88 ARG A O 1
ATOM 732 N N . ASN A 1 89 ? -7.601 -6.409 13.178 1.00 85.38 89 ASN A N 1
ATOM 733 C CA . ASN A 1 89 ? -7.700 -7.856 13.002 1.00 85.38 89 ASN A CA 1
ATOM 734 C C . ASN A 1 89 ? -7.057 -8.314 11.680 1.00 85.38 89 ASN A C 1
ATOM 736 O O . ASN A 1 89 ? -7.075 -9.505 11.377 1.00 85.38 89 ASN A O 1
ATOM 740 N N . GLY A 1 90 ? -6.486 -7.391 10.897 1.00 87.38 90 GLY A N 1
ATOM 741 C CA . GLY A 1 90 ? -5.886 -7.691 9.599 1.00 87.38 90 GLY A CA 1
ATOM 742 C C . GLY A 1 90 ? -6.900 -7.781 8.456 1.00 87.38 90 GLY A C 1
ATOM 743 O O . GLY A 1 90 ? -6.569 -8.302 7.387 1.00 87.38 90 GLY A O 1
ATOM 744 N N . ILE A 1 91 ? -8.127 -7.293 8.655 1.00 89.19 91 ILE A N 1
ATOM 745 C CA . ILE A 1 91 ? -9.175 -7.289 7.634 1.00 89.19 91 ILE A CA 1
ATOM 746 C C . ILE A 1 91 ? -9.073 -6.002 6.805 1.00 89.19 91 ILE A C 1
ATOM 748 O O . ILE A 1 91 ? -9.143 -4.903 7.364 1.00 89.19 91 ILE A O 1
ATOM 752 N N . PRO A 1 92 ? -8.899 -6.095 5.473 1.00 91.00 92 PRO A N 1
ATOM 753 C CA . PRO A 1 92 ? -8.903 -4.929 4.602 1.00 91.00 92 PRO A CA 1
ATOM 754 C C . PRO A 1 92 ? -10.311 -4.331 4.520 1.00 91.00 92 PRO A C 1
ATOM 756 O O . PRO A 1 92 ? -11.269 -5.018 4.180 1.00 91.00 92 PRO A O 1
ATOM 759 N N . ILE A 1 93 ? -10.430 -3.040 4.821 1.00 89.25 93 ILE A N 1
ATOM 760 C CA . ILE A 1 93 ? -11.717 -2.338 4.918 1.00 89.25 93 ILE A CA 1
ATOM 761 C C . ILE A 1 93 ? -12.013 -1.532 3.658 1.00 89.25 93 ILE A C 1
ATOM 763 O O . ILE A 1 93 ? -13.150 -1.507 3.185 1.00 89.25 93 ILE A O 1
ATOM 767 N N . GLN A 1 94 ? -10.999 -0.852 3.116 1.00 88.94 94 GLN A N 1
ATOM 768 C CA . GLN A 1 94 ? -11.180 0.010 1.952 1.00 88.94 94 GLN A CA 1
ATOM 769 C C . GLN A 1 94 ? -9.887 0.201 1.163 1.00 88.94 94 GLN A C 1
ATOM 771 O O . GLN A 1 94 ? -8.794 0.271 1.732 1.00 88.94 94 GLN A O 1
ATOM 776 N N . ARG A 1 95 ? -10.034 0.311 -0.160 1.00 90.38 95 ARG A N 1
ATOM 777 C CA . ARG A 1 95 ? -8.966 0.579 -1.124 1.00 90.38 95 ARG A CA 1
ATOM 778 C C . ARG A 1 95 ? -9.162 1.953 -1.754 1.00 90.38 95 ARG A C 1
ATOM 780 O O . ARG A 1 95 ? -10.269 2.302 -2.149 1.00 90.38 95 ARG A O 1
ATOM 787 N N . PHE A 1 96 ? -8.065 2.684 -1.906 1.00 90.06 96 PHE A N 1
ATOM 788 C CA . PHE A 1 96 ? -8.019 4.022 -2.488 1.00 90.06 96 PHE A CA 1
ATOM 789 C C . PHE A 1 96 ? -6.985 4.085 -3.607 1.00 90.06 96 PHE A C 1
ATOM 791 O O . PHE A 1 96 ? -5.893 3.517 -3.511 1.00 90.06 96 PHE A O 1
ATOM 79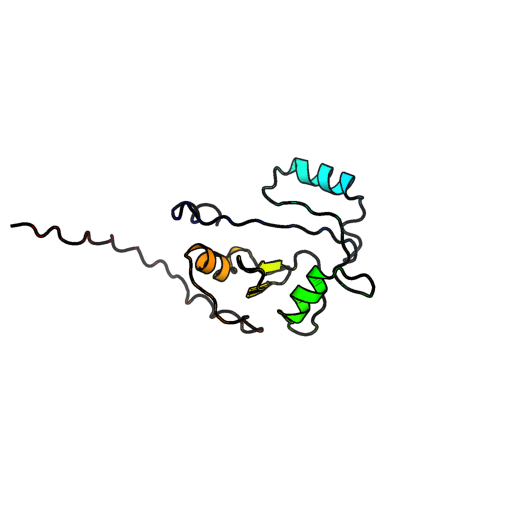8 N N . GLY A 1 97 ? -7.310 4.804 -4.670 1.00 89.81 97 GLY A N 1
ATOM 799 C CA . GLY A 1 97 ? -6.410 5.107 -5.762 1.00 89.81 97 GLY A CA 1
ATOM 800 C C . GLY A 1 97 ? -5.391 6.212 -5.439 1.00 89.81 97 GLY A C 1
ATOM 801 O O . GLY A 1 97 ? -5.422 6.850 -4.382 1.00 89.81 97 GLY A O 1
ATOM 802 N N . PRO A 1 98 ? -4.482 6.493 -6.389 1.00 88.50 98 PRO A N 1
ATOM 803 C CA . PRO A 1 98 ? -3.426 7.495 -6.230 1.00 88.50 98 PRO A CA 1
ATOM 804 C C . PRO A 1 98 ? -3.946 8.900 -5.918 1.00 88.50 98 PRO A C 1
ATOM 806 O O . PRO A 1 98 ? -3.360 9.597 -5.093 1.00 88.50 98 PRO A O 1
ATOM 809 N N . LYS A 1 99 ? -5.054 9.291 -6.564 1.00 87.06 99 LYS A N 1
ATOM 810 C CA 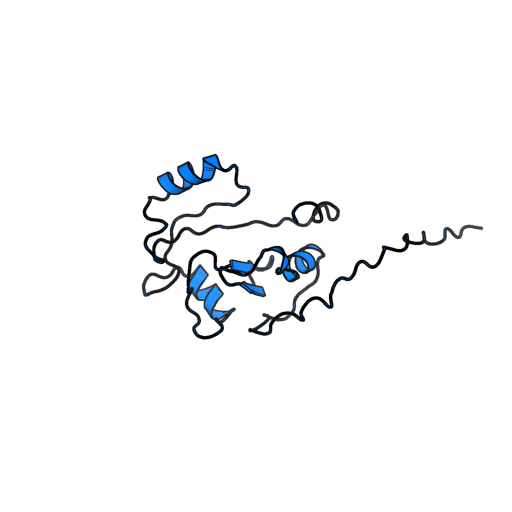. LYS A 1 99 ? -5.648 10.635 -6.484 1.00 87.06 99 LYS A CA 1
ATOM 811 C C . LYS A 1 99 ? -6.589 10.830 -5.296 1.00 87.06 99 LYS A C 1
ATOM 813 O O . LYS A 1 99 ? -7.031 11.951 -5.074 1.00 87.06 99 LYS A O 1
ATOM 818 N N . ASP A 1 100 ? -6.897 9.769 -4.556 1.00 84.94 100 ASP A N 1
ATOM 819 C CA . ASP A 1 100 ? -7.738 9.890 -3.373 1.00 84.94 100 ASP A CA 1
ATOM 820 C C . ASP A 1 100 ? -6.952 10.575 -2.260 1.00 84.94 100 ASP A C 1
ATOM 822 O O . ASP A 1 100 ? -5.906 10.083 -1.811 1.00 84.94 100 ASP A O 1
ATOM 826 N N . GLU A 1 101 ? -7.456 11.737 -1.854 1.00 80.25 101 GLU A N 1
ATOM 827 C CA . GLU A 1 101 ? -6.872 12.540 -0.793 1.00 80.25 101 GLU A CA 1
ATOM 828 C C . GLU A 1 101 ? -7.123 11.909 0.579 1.00 80.25 101 GLU A C 1
ATOM 830 O O . GLU A 1 101 ? -8.195 11.343 0.810 1.00 80.25 101 GLU A O 1
ATOM 835 N N . PRO A 1 102 ? -6.189 12.066 1.534 1.00 74.94 102 PRO A N 1
ATOM 836 C CA . PRO A 1 102 ? -6.384 11.609 2.905 1.00 74.94 102 PRO A CA 1
ATOM 837 C C . PRO A 1 102 ? -7.703 12.086 3.526 1.00 74.94 102 PRO A C 1
ATOM 839 O O . PRO A 1 102 ? -8.371 11.295 4.181 1.00 74.94 102 PRO A O 1
ATOM 842 N N . ASN A 1 103 ? -8.141 13.323 3.251 1.00 73.12 103 ASN A N 1
ATOM 843 C CA . ASN A 1 103 ? -9.402 13.874 3.774 1.00 73.12 103 ASN A CA 1
ATOM 844 C C . ASN A 1 103 ? -10.645 13.049 3.380 1.00 73.12 103 ASN A C 1
ATOM 846 O O . ASN A 1 103 ? -11.680 13.162 4.028 1.00 73.12 103 ASN A O 1
ATOM 850 N N . ASN A 1 104 ? -10.553 12.218 2.338 1.00 73.44 104 ASN A N 1
ATOM 851 C CA . ASN A 1 104 ? -11.643 11.349 1.893 1.00 73.44 104 ASN A CA 1
ATOM 852 C C . ASN A 1 104 ? -11.646 9.984 2.606 1.00 73.44 104 ASN A C 1
ATOM 854 O O . ASN A 1 104 ? -12.532 9.165 2.371 1.00 73.44 104 ASN A O 1
ATOM 858 N N . MET A 1 105 ? -10.687 9.724 3.499 1.00 76.81 105 MET A N 1
ATOM 859 C CA . MET A 1 105 ? -10.570 8.481 4.268 1.00 76.81 105 MET A CA 1
ATOM 860 C C . MET A 1 105 ? -11.403 8.528 5.554 1.00 76.81 105 MET A C 1
ATOM 862 O O . MET A 1 105 ? -10.910 8.215 6.633 1.00 76.81 105 MET A O 1
ATOM 866 N N . VAL A 1 106 ? -12.682 8.893 5.448 1.00 75.81 106 VAL A N 1
ATOM 867 C CA . VAL A 1 106 ? -13.601 9.041 6.597 1.00 75.81 106 VAL A CA 1
ATOM 868 C C . VAL A 1 106 ? -13.711 7.750 7.423 1.00 75.81 106 VAL A C 1
ATOM 870 O O . VAL A 1 106 ? -13.912 7.796 8.633 1.00 75.81 106 VAL A O 1
ATOM 873 N N . LEU A 1 107 ? -13.526 6.576 6.805 1.00 75.44 107 LEU A N 1
ATOM 874 C CA . LEU A 1 107 ? -13.493 5.307 7.539 1.00 75.44 107 LEU A CA 1
ATOM 875 C C . LEU A 1 107 ? -12.321 5.197 8.515 1.00 75.44 107 LEU A C 1
ATOM 877 O O . LEU A 1 107 ? -12.466 4.529 9.532 1.00 75.44 107 LEU A O 1
ATOM 881 N N . LEU A 1 108 ? -11.183 5.837 8.231 1.00 75.88 108 LEU A N 1
ATOM 882 C CA . LEU A 1 108 ? -10.058 5.851 9.162 1.00 75.88 108 LEU A CA 1
ATOM 883 C C . LEU A 1 108 ? -10.469 6.535 10.467 1.00 75.88 108 LEU A C 1
ATOM 885 O O . LEU A 1 108 ? -10.221 5.987 11.531 1.00 75.88 108 LEU A O 1
ATOM 889 N N . GLU A 1 109 ? -11.148 7.680 10.385 1.00 75.81 109 GLU A N 1
ATOM 890 C CA . GLU A 1 109 ? -11.645 8.406 11.561 1.00 75.81 109 GLU A CA 1
ATOM 891 C C . GLU A 1 109 ? -12.636 7.545 12.359 1.00 75.81 109 GLU A C 1
ATOM 893 O O . GLU A 1 109 ? -12.457 7.350 13.556 1.00 75.81 109 GLU A O 1
ATOM 898 N N . ARG A 1 110 ? -13.596 6.904 11.680 1.00 75.75 110 ARG A N 1
ATOM 899 C CA . ARG A 1 110 ? -14.583 6.016 12.325 1.00 75.75 110 ARG A CA 1
ATOM 900 C C . ARG A 1 110 ? -13.947 4.823 13.041 1.00 75.75 110 ARG A C 1
ATOM 902 O O . ARG A 1 110 ? -14.359 4.470 14.143 1.00 75.75 110 ARG A O 1
ATOM 909 N N . LEU A 1 111 ? -12.937 4.201 12.430 1.00 75.62 111 LEU A N 1
ATOM 910 C CA . LEU A 1 111 ? -12.195 3.101 13.054 1.00 75.62 111 LEU A CA 1
ATOM 911 C C . LEU A 1 111 ? -11.422 3.573 14.293 1.00 75.62 111 LEU A C 1
ATOM 913 O O . LEU A 1 111 ? -11.331 2.831 15.270 1.00 75.62 111 LEU A O 1
ATOM 917 N N . LEU A 1 112 ? -10.884 4.797 14.271 1.00 77.75 112 LEU A N 1
ATOM 918 C CA . LEU A 1 112 ? -10.205 5.389 15.427 1.00 77.75 112 LEU A CA 1
ATOM 919 C C . LEU A 1 112 ? -11.170 5.719 16.568 1.00 77.75 112 LEU A C 1
ATOM 921 O O . LEU A 1 112 ? -10.786 5.599 17.729 1.00 77.75 112 LEU A O 1
ATOM 925 N N . ASP A 1 113 ? -12.425 6.028 16.248 1.00 76.06 113 ASP A N 1
ATOM 926 C CA . ASP A 1 113 ? -13.500 6.222 17.226 1.00 76.06 113 ASP A CA 1
ATOM 927 C C . ASP A 1 113 ? -14.084 4.898 17.765 1.00 76.06 113 ASP A C 1
ATOM 929 O O . ASP A 1 113 ? -15.005 4.899 18.583 1.00 76.06 113 ASP A O 1
ATOM 933 N N . GLY A 1 114 ? -13.524 3.752 17.355 1.00 69.25 114 GLY A N 1
ATOM 934 C CA . GLY A 1 114 ? -13.908 2.428 17.845 1.00 69.25 114 GLY A CA 1
ATOM 935 C C . GLY A 1 114 ? -15.133 1.832 17.153 1.00 69.25 114 GLY A C 1
ATOM 936 O O . GLY A 1 114 ? -15.679 0.835 17.631 1.00 69.25 114 GLY A O 1
ATOM 937 N N . GLU A 1 115 ? -15.575 2.401 16.028 1.00 72.31 115 GLU A N 1
ATOM 938 C CA . GLU A 1 115 ? -16.655 1.809 15.247 1.00 72.31 115 GLU A CA 1
ATOM 939 C C . GLU A 1 115 ? -16.205 0.509 14.568 1.00 72.31 115 GLU A C 1
ATOM 941 O O . GLU A 1 115 ? -15.173 0.441 13.898 1.00 72.31 115 GLU A O 1
ATOM 946 N N . HIS A 1 116 ? -17.032 -0.531 14.682 1.00 65.81 116 HIS A N 1
ATOM 947 C CA . HIS A 1 116 ? -16.853 -1.771 13.936 1.00 65.81 116 HIS A CA 1
ATOM 948 C C . HIS A 1 116 ? -17.473 -1.643 12.540 1.00 65.81 116 HIS A C 1
ATOM 950 O O . HIS A 1 116 ? -18.690 -1.503 12.393 1.00 65.81 116 HIS A O 1
ATOM 956 N N . VAL A 1 117 ? -16.641 -1.719 11.501 1.00 64.19 117 VAL A N 1
ATOM 957 C CA . VAL A 1 117 ? -17.095 -1.724 10.105 1.00 64.19 117 VAL A CA 1
ATOM 958 C C . VAL A 1 117 ? -17.301 -3.177 9.669 1.00 64.19 117 VAL A C 1
ATOM 960 O O . VAL A 1 117 ? -16.354 -3.878 9.338 1.00 64.19 117 VAL A O 1
ATOM 963 N N . ASN A 1 118 ? -18.551 -3.646 9.698 1.00 55.38 118 ASN A N 1
ATOM 964 C CA . ASN A 1 118 ? -18.901 -5.057 9.456 1.00 55.38 118 ASN A CA 1
ATOM 965 C C . ASN A 1 118 ? -18.950 -5.468 7.969 1.00 55.38 118 ASN A C 1
ATOM 967 O O . ASN A 1 118 ? -19.353 -6.589 7.665 1.00 55.38 118 ASN A O 1
ATOM 971 N N . GLN A 1 119 ? -18.584 -4.586 7.035 1.00 54.31 119 GLN A N 1
ATOM 972 C CA . GLN A 1 119 ? -18.555 -4.899 5.605 1.00 54.31 119 GLN A CA 1
ATOM 973 C C . GLN A 1 119 ? -17.337 -4.272 4.935 1.00 54.31 119 GLN A C 1
ATOM 975 O O . GLN A 1 119 ? -17.077 -3.078 5.084 1.00 54.31 119 GLN A O 1
ATOM 980 N N . VAL A 1 120 ? -16.638 -5.092 4.152 1.00 52.91 120 VAL A N 1
ATOM 981 C CA . VAL A 1 120 ? -15.767 -4.647 3.063 1.00 52.91 120 VAL A CA 1
ATOM 982 C C . VAL A 1 120 ? -16.622 -3.739 2.178 1.00 52.91 120 VAL A C 1
ATOM 984 O O . VAL A 1 120 ? -17.612 -4.204 1.609 1.00 52.91 120 VAL A O 1
ATOM 987 N N . LEU A 1 121 ? -16.318 -2.438 2.112 1.00 55.47 121 LEU A N 1
ATOM 988 C CA . LEU A 1 121 ? -17.033 -1.543 1.200 1.00 55.47 121 LEU A CA 1
ATOM 989 C C . LEU A 1 121 ? -16.543 -1.840 -0.215 1.00 55.47 121 LEU A C 1
ATOM 991 O O . LEU A 1 121 ? -15.587 -1.244 -0.710 1.00 55.47 121 LEU A O 1
ATOM 995 N N . ASP A 1 122 ? -17.181 -2.824 -0.833 1.00 42.28 122 ASP A N 1
ATOM 996 C CA . ASP A 1 122 ? -16.881 -3.276 -2.180 1.00 42.28 122 ASP A CA 1
ATOM 997 C C . ASP A 1 122 ? -17.341 -2.195 -3.168 1.00 42.28 122 ASP A C 1
ATOM 999 O O . ASP A 1 122 ? -18.527 -2.058 -3.461 1.00 42.28 122 ASP A O 1
ATOM 1003 N N . GLY A 1 123 ? -16.410 -1.348 -3.614 1.00 46.28 123 GLY A N 1
ATOM 1004 C CA . GLY A 1 123 ? -16.567 -0.447 -4.765 1.00 46.28 123 GLY A CA 1
ATOM 1005 C C . GLY A 1 123 ? -17.656 0.636 -4.700 1.00 46.28 123 GLY A C 1
ATOM 1006 O O . GLY A 1 123 ? -17.717 1.465 -5.608 1.00 46.28 123 GLY A O 1
ATOM 1007 N N . ALA A 1 124 ? -18.496 0.681 -3.665 1.00 39.31 124 ALA A N 1
ATOM 1008 C CA . ALA A 1 124 ? -19.433 1.771 -3.447 1.00 39.31 124 ALA A CA 1
ATOM 1009 C C . ALA A 1 124 ? -18.665 2.987 -2.918 1.00 39.31 124 ALA A C 1
ATOM 1011 O O . ALA A 1 124 ? -18.038 2.929 -1.858 1.00 39.31 124 ALA A O 1
ATOM 1012 N N . GLU A 1 125 ? -18.711 4.092 -3.668 1.00 39.16 125 GLU A N 1
ATOM 1013 C CA . GLU A 1 125 ? -18.273 5.399 -3.180 1.00 39.16 125 GLU A CA 1
ATOM 1014 C C . GLU A 1 125 ? -18.955 5.616 -1.813 1.00 39.16 125 GLU A C 1
ATOM 1016 O O . GLU A 1 125 ? -20.186 5.492 -1.737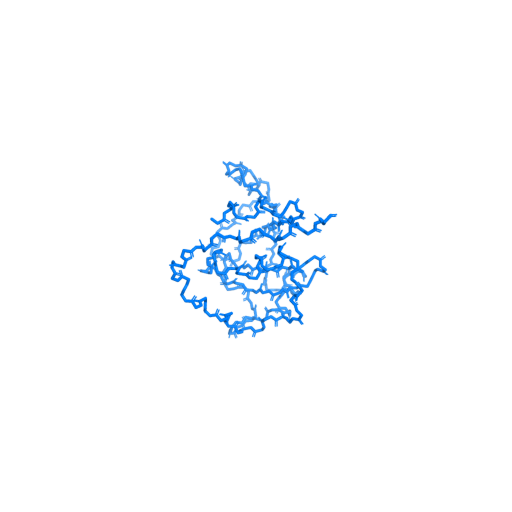 1.00 39.16 125 GLU A O 1
ATOM 1021 N N . PRO A 1 126 ? -18.210 5.865 -0.714 1.00 43.75 126 PRO A N 1
ATOM 1022 C CA . PRO A 1 126 ? -18.848 6.213 0.548 1.00 43.75 126 PRO A CA 1
ATOM 1023 C C . PRO A 1 126 ? -19.786 7.393 0.270 1.00 43.75 126 PRO A C 1
ATOM 1025 O O . PRO A 1 126 ? -19.433 8.239 -0.561 1.00 43.75 126 PRO A O 1
ATOM 1028 N N . PRO A 1 127 ? -20.980 7.456 0.892 1.00 39.69 127 PRO A N 1
ATOM 1029 C CA . PRO A 1 127 ? -21.917 8.538 0.625 1.00 39.69 127 PRO A CA 1
ATOM 1030 C C . PRO A 1 127 ? -21.153 9.855 0.723 1.00 39.69 127 PRO A C 1
ATOM 1032 O O . PRO A 1 127 ? -20.551 10.131 1.765 1.00 39.69 127 PRO A O 1
ATOM 1035 N N . LYS A 1 128 ? -21.109 10.611 -0.390 1.00 36.34 128 LYS A N 1
ATOM 1036 C CA . LYS A 1 128 ? -20.421 11.907 -0.443 1.00 36.34 128 LYS A CA 1
ATOM 1037 C C . LYS A 1 128 ? -20.812 12.665 0.817 1.00 36.34 128 LYS A C 1
ATOM 1039 O O . LYS A 1 128 ? -22.020 12.724 1.077 1.00 36.34 128 LYS A O 1
ATOM 1044 N N . PRO A 1 129 ? -19.853 13.203 1.597 1.00 41.22 129 PRO A N 1
ATOM 1045 C CA . PRO A 1 129 ? -20.190 13.945 2.796 1.00 41.22 129 PRO A CA 1
ATOM 1046 C C . PRO A 1 129 ? -21.245 14.964 2.396 1.00 41.22 129 PRO A C 1
ATOM 1048 O O . PRO A 1 129 ? -20.978 15.817 1.543 1.00 41.22 129 PRO A O 1
ATOM 1051 N N . ALA A 1 130 ? -22.466 14.820 2.926 1.00 36.06 130 ALA A N 1
ATOM 1052 C CA . ALA A 1 130 ? -23.482 15.845 2.773 1.00 36.06 130 ALA A CA 1
ATOM 1053 C C . ALA A 1 130 ? -22.779 17.125 3.199 1.00 36.06 130 ALA A C 1
ATOM 1055 O O . ALA A 1 130 ? -22.253 17.144 4.314 1.00 36.06 130 ALA A O 1
ATOM 1056 N N . ALA A 1 131 ? -22.631 18.070 2.258 1.00 38.66 131 ALA A N 1
ATOM 1057 C CA . ALA A 1 131 ? -21.729 19.206 2.377 1.00 38.66 131 ALA A CA 1
ATOM 1058 C C . ALA A 1 131 ? -21.706 19.654 3.834 1.00 38.66 131 ALA A C 1
ATOM 1060 O O . ALA A 1 131 ? -22.751 20.064 4.348 1.00 38.66 131 ALA A O 1
ATOM 1061 N N . TYR A 1 132 ? -20.562 19.494 4.514 1.00 39.72 132 TYR A N 1
ATOM 1062 C CA . TYR A 1 132 ? -20.375 19.984 5.878 1.00 39.72 132 TYR A CA 1
ATOM 1063 C C . TYR A 1 132 ? -20.306 21.512 5.767 1.00 39.72 132 TYR A C 1
ATOM 1065 O O . TYR A 1 132 ? -19.271 22.160 5.907 1.00 39.72 132 TYR A O 1
ATOM 1073 N N . GLY A 1 133 ? -21.446 22.099 5.402 1.00 34.25 133 GLY A N 1
ATOM 1074 C CA . GLY A 1 133 ? -21.741 23.491 5.577 1.00 34.25 133 GLY A CA 1
ATOM 1075 C C . GLY A 1 133 ? -21.509 23.755 7.044 1.00 34.25 133 GLY A C 1
ATOM 1076 O O . GLY A 1 133 ? -21.970 22.998 7.897 1.00 34.25 133 GLY A O 1
ATOM 1077 N N . ARG A 1 134 ? -20.719 24.793 7.293 1.00 42.31 134 ARG A N 1
ATOM 1078 C CA . ARG A 1 134 ? -20.426 25.395 8.588 1.00 42.31 134 ARG A CA 1
ATOM 1079 C C . ARG A 1 134 ? -21.682 25.400 9.466 1.00 42.31 134 ARG A C 1
ATOM 1081 O O . ARG A 1 134 ? -22.424 26.376 9.488 1.00 42.31 134 ARG A O 1
ATOM 1088 N N . ARG A 1 135 ? -21.947 24.319 10.192 1.00 36.41 135 ARG A N 1
ATOM 1089 C CA . ARG A 1 135 ? -22.892 24.335 11.295 1.00 36.41 135 ARG A CA 1
ATOM 1090 C C . ARG A 1 135 ? -22.039 24.667 12.496 1.00 36.41 135 ARG A C 1
ATOM 1092 O O . ARG A 1 135 ? -21.234 23.852 12.936 1.00 36.41 135 ARG A O 1
ATOM 1099 N N . ALA A 1 136 ? -22.154 25.921 12.927 1.00 40.16 136 ALA A N 1
ATOM 1100 C CA . ALA A 1 136 ? -21.650 26.363 14.210 1.00 40.16 136 ALA A CA 1
ATOM 1101 C C . ALA A 1 136 ? -22.052 25.316 15.255 1.00 40.16 136 ALA A C 1
ATOM 1103 O O . ALA A 1 136 ? -23.233 24.981 15.379 1.00 40.16 136 ALA A O 1
ATOM 1104 N N . LEU A 1 137 ? -21.055 24.749 15.929 1.00 39.31 137 LEU A N 1
ATOM 1105 C CA . LEU A 1 137 ? -21.274 23.856 17.052 1.00 39.31 137 LEU A CA 1
ATOM 1106 C C . LEU A 1 137 ? -22.028 24.664 18.110 1.00 39.31 137 LEU A C 1
ATOM 1108 O O . LEU A 1 137 ? -21.503 25.645 18.635 1.00 39.31 137 LEU A O 1
ATOM 1112 N N . ALA A 1 138 ? -23.275 24.286 18.388 1.00 36.28 138 ALA A N 1
ATOM 1113 C CA . ALA A 1 138 ? -23.922 24.731 19.610 1.00 36.28 138 ALA A CA 1
ATOM 1114 C C . ALA A 1 138 ? -23.114 24.162 20.791 1.00 36.28 138 ALA A C 1
ATOM 1116 O O . ALA A 1 138 ? -22.713 22.995 20.728 1.00 36.28 138 ALA A O 1
ATOM 1117 N N . PRO A 1 139 ? -22.837 24.952 21.841 1.00 37.25 139 PRO A N 1
ATOM 1118 C CA . PRO A 1 139 ? -22.092 24.457 22.986 1.00 37.25 139 PRO A CA 1
ATOM 1119 C C . PRO A 1 139 ? -22.847 23.293 23.637 1.00 37.25 139 PRO A C 1
ATOM 1121 O O . PRO A 1 139 ? -24.061 23.351 23.842 1.00 37.25 139 PRO A O 1
ATOM 1124 N N . LEU A 1 140 ? -22.107 22.223 23.931 1.00 35.97 140 LEU A N 1
ATOM 1125 C CA . LEU A 1 140 ? -22.588 21.044 24.644 1.00 35.97 140 LEU A CA 1
ATOM 1126 C C . LEU A 1 140 ? -23.188 21.472 25.990 1.00 35.97 140 LEU A C 1
ATOM 1128 O O . LEU A 1 140 ? -22.488 22.014 26.843 1.00 35.97 140 LEU A O 1
ATOM 1132 N N . SER A 1 141 ? -24.485 21.223 26.185 1.00 39.00 141 SER A N 1
ATOM 1133 C CA . SER A 1 141 ? -25.125 21.403 27.486 1.00 39.00 141 SER A CA 1
ATOM 1134 C C . SER A 1 141 ? -24.569 20.372 28.467 1.00 39.00 141 SER A C 1
ATOM 1136 O O . SER A 1 141 ? -24.701 19.164 28.247 1.00 39.00 141 SER A O 1
ATOM 1138 N N . THR A 1 142 ? -23.984 20.843 29.562 1.00 38.84 142 THR A N 1
ATOM 1139 C CA . THR A 1 142 ? -23.609 20.035 30.721 1.00 38.84 142 THR A CA 1
ATOM 1140 C C . THR A 1 142 ? -24.841 19.312 31.277 1.00 38.84 142 THR A C 1
ATOM 1142 O O . THR A 1 142 ? -25.885 19.914 31.536 1.00 38.84 142 THR A O 1
ATOM 1145 N N . LYS A 1 143 ? -24.757 17.984 31.422 1.00 43.72 143 LYS A N 1
ATOM 1146 C CA . LYS A 1 143 ? -25.805 17.189 32.072 1.00 43.72 143 LYS A CA 1
ATOM 1147 C C . LYS A 1 143 ? -25.822 17.487 33.577 1.00 43.72 143 LYS A C 1
ATOM 1149 O O . LYS A 1 143 ? -24.791 17.409 34.229 1.00 43.72 143 LYS A O 1
ATOM 1154 N N . LYS A 1 144 ? -27.030 17.783 34.069 1.00 43.31 144 LYS A N 1
ATOM 1155 C CA . LYS A 1 144 ? -27.538 17.745 35.453 1.00 43.31 144 LYS A CA 1
ATOM 1156 C C . LYS A 1 144 ? -26.649 17.023 36.479 1.00 43.31 144 LYS A C 1
ATOM 1158 O O . LYS A 1 144 ? -26.570 15.797 36.451 1.00 43.31 144 LYS A O 1
ATOM 1163 N N . GLU A 1 145 ? -26.180 17.763 37.480 1.00 36.75 145 GLU A N 1
ATOM 1164 C CA . GLU A 1 145 ? -26.080 17.240 38.844 1.00 36.75 145 GLU A CA 1
ATOM 1165 C C . GLU A 1 145 ? -27.465 17.357 39.499 1.00 36.75 145 GLU A C 1
ATOM 1167 O O . GLU A 1 145 ? -28.033 18.441 39.622 1.00 36.75 145 GLU A O 1
ATOM 1172 N N . LEU A 1 146 ? -28.039 16.208 39.848 1.00 44.12 146 LEU A N 1
ATOM 1173 C CA . LEU A 1 146 ? -29.132 16.076 40.804 1.00 44.12 146 LEU A CA 1
ATOM 1174 C C . LEU A 1 146 ? -28.527 15.426 42.044 1.00 44.12 146 LEU A C 1
ATOM 1176 O O . LEU A 1 146 ? -28.301 14.218 42.031 1.00 44.12 146 LEU A O 1
ATOM 1180 N N . GLN A 1 147 ? -28.294 16.205 43.095 1.00 46.59 147 GLN A N 1
ATOM 1181 C CA . GLN A 1 147 ? -28.291 15.710 44.469 1.00 46.59 147 GLN A CA 1
ATOM 1182 C C . GLN A 1 147 ? -29.029 16.741 45.325 1.00 46.59 147 GLN A C 1
ATOM 1184 O O . GLN A 1 147 ? -28.628 17.902 45.398 1.00 46.59 147 GLN A O 1
ATOM 1189 N N . ASN A 1 148 ? -30.172 16.299 45.854 1.00 53.75 148 ASN A N 1
ATOM 1190 C CA . ASN A 1 148 ? -30.853 16.904 46.996 1.00 53.75 148 ASN A CA 1
ATOM 1191 C C . ASN A 1 148 ? -30.079 16.592 48.276 1.00 53.75 148 ASN A C 1
ATOM 1193 O O . ASN A 1 148 ? -29.467 15.498 48.313 1.00 53.75 148 ASN A O 1
#

Secondary structure (DSSP, 8-state):
--SGGGGSTT-----EE----TTTT---S-HHHHHHHHHTTT--SEEPPP---SSTT--HHHHHHHHHS--SS-SS--STT-EEEE-TTS-EEEEE-TT--GGG-HHHHHHHTT----S---SPPPP----------PPPPPP-----

InterPro domains:
  IPR000889 Glutathione peroxidase [PF00255] (12-66)
  IPR000889 Glutathione peroxidase [PR01011] (13-29)
  IPR000889 Glutathione peroxidase [PR01011] (77-86)
  IPR000889 Glutathione peroxidase [PS51355] (1-118)
  IPR000889 Glutathione peroxidase [PTHR11592] (17-105)
  IPR036249 Thioredoxin-like superfamily [SSF52833] (18-105)

Foldseek 3Di:
DPPPLVVLPPQDDAAEDAAECPAPNPRVDALVVVVVVVVVVVDSHHYDGHAALDDPRHDVLNVVLLVQAPDPVGSGQPHPQWDWDAAPVRHTQDIDHNPDDPVLPVVSVCVSVVDDDPDRPHPDRDPDPPPPDPDPDDDDDDDDDDDD

Organism: NCBI:txid994334

pLDDT: mean 75.87, std 21.63, range [34.25, 98.19]

Sequence (148 aa):
MVERVLENQLALVIYYCFPCNKFGNHEPGSNEEIKTFVAKYNTKFQMMDKIDVDGSNEHPLYTYLKSQLRGTLIDAIRWNFTKFIVDRNGIPIQRFGPKDEPNNMVLLERLLDGEHVNQVLDGAEPPKPAAYGRRALAPLSTKKELQN

Radius of gyration: 19.52 Å; chains: 1; bounding box: 50×40×62 Å